Protein AF-A0A428NMB4-F1 (afdb_monomer_lite)

Foldseek 3Di:
DLVCQLVVLVVLVAPDSPVLSVLLVVLLVVLLVVLVVLDVPPDQVCLQVVLVVVLVVLVVVLVVLVPDDRDNVSSVVNSVSSSVSSSSCSNHVVVSV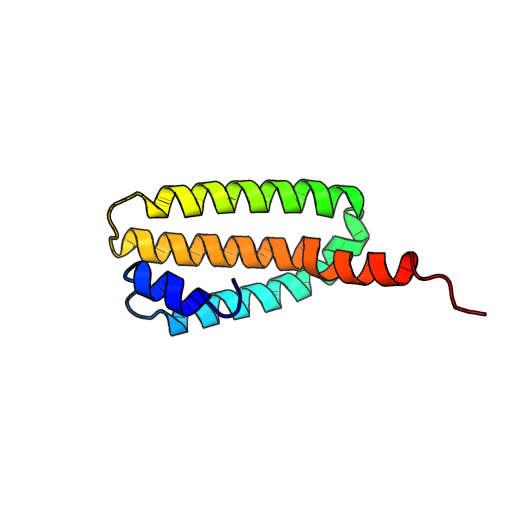VVVVVVVDDPDD

Structure (mmCIF, N/CA/C/O backbone):
data_AF-A0A428NMB4-F1
#
_entry.id   AF-A0A428NMB4-F1
#
loop_
_atom_site.group_PDB
_atom_site.id
_atom_site.type_symbol
_atom_site.label_atom_id
_atom_site.label_alt_id
_atom_site.label_comp_id
_atom_site.label_asym_id
_atom_site.label_entity_id
_atom_site.label_seq_id
_atom_site.pdbx_PDB_ins_code
_atom_site.Cartn_x
_atom_site.Cartn_y
_atom_site.Cartn_z
_atom_site.occupancy
_atom_site.B_iso_or_equiv
_atom_site.auth_seq_id
_atom_site.auth_comp_id
_atom_site.auth_asym_id
_atom_site.auth_atom_id
_atom_site.pdbx_PDB_model_num
ATOM 1 N N . MET A 1 1 ? -0.411 8.335 -6.400 1.00 49.00 1 MET A N 1
ATOM 2 C CA . MET A 1 1 ? -0.393 6.990 -7.027 1.00 49.00 1 MET A CA 1
ATOM 3 C C . MET A 1 1 ? -1.539 6.770 -8.007 1.00 49.00 1 MET A C 1
ATOM 5 O O . MET A 1 1 ? -1.239 6.478 -9.152 1.00 49.00 1 MET A O 1
ATOM 9 N N . PHE A 1 2 ? -2.814 6.951 -7.645 1.00 57.06 2 PHE A N 1
ATOM 10 C CA . PHE A 1 2 ? -3.942 6.541 -8.505 1.00 57.06 2 PHE A CA 1
ATOM 11 C C . PHE A 1 2 ? -3.998 7.160 -9.921 1.00 57.06 2 PHE A C 1
ATOM 13 O O . PHE A 1 2 ? -4.324 6.436 -10.852 1.00 57.06 2 PHE A O 1
ATOM 2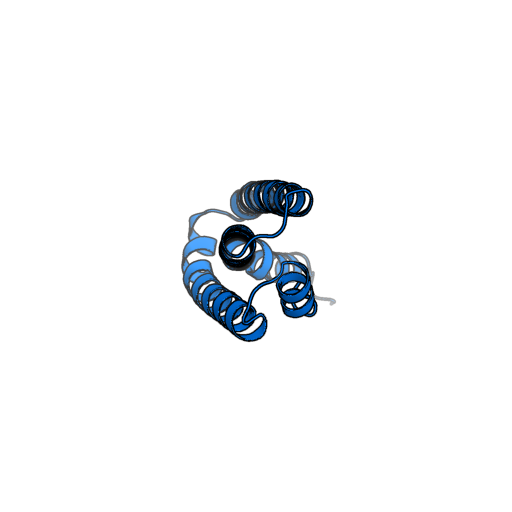0 N N . GLY A 1 3 ? -3.616 8.430 -10.118 1.00 59.22 3 GLY A N 1
ATOM 21 C CA . GLY A 1 3 ? -3.600 9.063 -11.453 1.00 59.22 3 GLY A CA 1
ATOM 22 C C . GLY A 1 3 ? -2.308 8.882 -12.266 1.00 59.22 3 GLY A C 1
ATOM 23 O O . GLY A 1 3 ? -2.337 8.962 -13.485 1.00 59.22 3 GLY A O 1
ATOM 24 N N . TYR A 1 4 ? -1.179 8.595 -11.607 1.00 66.56 4 TYR A N 1
ATOM 25 C CA . TYR A 1 4 ? 0.152 8.524 -12.238 1.00 66.56 4 TYR A CA 1
ATOM 26 C C . TYR A 1 4 ? 0.683 7.089 -12.382 1.00 66.56 4 TYR A C 1
ATOM 28 O O . TYR A 1 4 ? 1.833 6.891 -12.758 1.00 66.56 4 TYR A O 1
ATOM 36 N N . THR A 1 5 ? -0.125 6.075 -12.051 1.00 66.25 5 THR A N 1
ATOM 37 C CA . THR A 1 5 ? 0.317 4.668 -12.054 1.00 66.25 5 THR A CA 1
ATOM 38 C C . THR A 1 5 ? 0.719 4.208 -13.459 1.00 66.25 5 THR A C 1
ATOM 40 O O . THR A 1 5 ? 1.756 3.576 -13.623 1.00 66.25 5 THR A O 1
ATOM 43 N N . THR A 1 6 ? -0.047 4.584 -14.485 1.00 69.81 6 THR A N 1
ATOM 44 C CA . THR A 1 6 ? 0.264 4.274 -15.890 1.00 69.81 6 THR A CA 1
ATOM 45 C C . THR A 1 6 ? 1.548 4.953 -16.354 1.00 69.81 6 THR A C 1
ATOM 47 O O . THR A 1 6 ? 2.363 4.320 -17.011 1.00 69.81 6 THR A O 1
ATOM 50 N N . TYR A 1 7 ? 1.768 6.206 -15.949 1.00 70.94 7 TYR A N 1
ATOM 51 C CA . TYR A 1 7 ? 2.997 6.940 -16.246 1.00 70.94 7 TYR A CA 1
ATOM 52 C C . TYR A 1 7 ? 4.226 6.288 -15.596 1.00 70.94 7 TYR A C 1
ATOM 54 O O . TYR A 1 7 ? 5.252 6.108 -16.244 1.00 70.94 7 TYR A O 1
ATOM 62 N N . PHE A 1 8 ? 4.110 5.859 -14.336 1.00 71.44 8 PHE A N 1
ATOM 63 C CA . PHE A 1 8 ? 5.182 5.136 -13.646 1.00 71.44 8 PHE A CA 1
ATOM 64 C C . PHE A 1 8 ? 5.493 3.781 -14.292 1.00 71.44 8 PHE A C 1
ATOM 66 O O . PHE A 1 8 ? 6.661 3.427 -14.422 1.00 71.44 8 PHE A O 1
ATOM 73 N N . PHE A 1 9 ? 4.475 3.036 -14.730 1.00 71.88 9 PHE A N 1
ATOM 74 C CA . PHE A 1 9 ? 4.676 1.770 -15.441 1.00 71.88 9 PHE A CA 1
ATOM 75 C C . PHE A 1 9 ? 5.268 1.968 -16.838 1.00 71.88 9 PHE A C 1
ATOM 77 O O . PHE A 1 9 ? 6.120 1.184 -17.249 1.00 71.88 9 PHE A O 1
ATOM 84 N N . GLN A 1 10 ? 4.899 3.047 -17.529 1.00 72.38 10 GLN A N 1
ATOM 85 C CA . GLN A 1 10 ? 5.509 3.417 -18.803 1.00 72.38 10 GLN A CA 1
ATOM 86 C C . GLN A 1 10 ? 6.988 3.795 -18.630 1.00 72.38 10 GLN A C 1
ATOM 88 O O . GLN A 1 10 ? 7.831 3.346 -19.400 1.00 72.38 10 GLN A O 1
ATOM 93 N N . LEU A 1 11 ? 7.325 4.556 -17.584 1.00 71.19 11 LEU A N 1
ATOM 94 C CA . LEU A 1 11 ? 8.710 4.911 -17.263 1.00 71.19 11 LEU A CA 1
ATOM 95 C C . LEU A 1 11 ? 9.558 3.688 -16.869 1.00 71.19 11 LEU A C 1
ATOM 97 O O . LEU A 1 11 ? 10.762 3.662 -17.111 1.00 71.19 11 LEU A O 1
ATOM 101 N N . ALA A 1 12 ? 8.930 2.664 -16.291 1.00 67.62 12 ALA A N 1
ATOM 102 C CA . ALA A 1 12 ? 9.575 1.405 -15.928 1.00 67.62 12 ALA A CA 1
ATOM 103 C C . ALA A 1 12 ? 9.742 0.419 -17.102 1.00 67.62 12 ALA A C 1
ATOM 105 O O . ALA A 1 12 ? 10.288 -0.665 -16.909 1.00 67.62 12 ALA A O 1
ATOM 106 N N . GLY A 1 13 ? 9.286 0.769 -18.311 1.00 67.56 13 GLY A N 1
ATOM 107 C CA . GLY A 1 13 ? 9.413 -0.088 -19.493 1.00 67.56 13 GLY A CA 1
ATOM 108 C C . GLY A 1 13 ? 8.480 -1.301 -19.488 1.00 67.56 13 GLY A C 1
ATOM 109 O O . GLY A 1 13 ? 8.835 -2.343 -20.029 1.00 67.56 13 GLY A O 1
ATOM 110 N N . VAL A 1 14 ? 7.310 -1.193 -18.850 1.00 71.81 14 VAL A N 1
ATOM 111 C CA . VAL A 1 14 ? 6.255 -2.214 -18.943 1.00 71.81 14 VAL A CA 1
ATOM 112 C C . VAL A 1 14 ? 5.606 -2.136 -20.327 1.00 71.81 14 VAL A C 1
ATOM 114 O O . VAL A 1 14 ? 5.158 -1.058 -20.714 1.00 71.81 14 VAL A O 1
ATOM 117 N N . ASP A 1 15 ? 5.516 -3.271 -21.030 1.00 67.19 15 ASP A N 1
ATOM 118 C CA . ASP A 1 15 ? 4.941 -3.359 -22.384 1.00 67.19 15 ASP A CA 1
ATOM 119 C C . ASP A 1 15 ? 3.484 -2.856 -22.445 1.00 67.19 15 ASP A C 1
ATOM 121 O O . ASP A 1 15 ? 3.129 -2.112 -23.354 1.00 67.19 15 ASP A O 1
ATOM 125 N N . ASP A 1 16 ? 2.669 -3.169 -21.424 1.00 77.44 16 ASP A N 1
ATOM 126 C CA . ASP A 1 16 ? 1.266 -2.734 -21.309 1.00 77.44 16 ASP A CA 1
ATOM 127 C C . ASP A 1 16 ? 0.957 -2.022 -19.969 1.00 77.44 16 ASP A C 1
ATOM 129 O O . ASP A 1 16 ? 0.415 -2.617 -19.024 1.00 77.44 16 ASP A O 1
ATOM 133 N N . PRO A 1 17 ? 1.230 -0.706 -19.857 1.00 75.50 17 PRO A N 1
ATOM 134 C CA . PRO A 1 17 ? 1.001 0.074 -18.634 1.00 75.50 17 PRO A CA 1
ATOM 135 C C . PRO A 1 17 ? -0.472 0.131 -18.202 1.00 75.50 17 PRO A C 1
ATOM 137 O O . PRO A 1 17 ? -0.787 0.238 -17.012 1.00 75.50 17 PRO A O 1
ATOM 140 N N . PHE A 1 18 ? -1.391 0.073 -19.168 1.00 78.56 18 PHE A N 1
ATOM 141 C CA . PHE A 1 18 ? -2.831 0.106 -18.919 1.00 78.56 18 PHE A CA 1
ATOM 142 C C . PHE A 1 18 ? -3.320 -1.180 -18.246 1.00 78.56 18 PHE A C 1
ATOM 144 O O . PHE A 1 18 ? -4.064 -1.124 -17.265 1.00 78.56 18 PHE A O 1
ATOM 151 N N . LEU A 1 19 ? -2.838 -2.330 -18.721 1.00 78.31 19 LEU A N 1
ATOM 152 C CA . LEU A 1 19 ? -3.198 -3.642 -18.192 1.00 78.31 19 LEU A CA 1
ATOM 153 C C . LEU A 1 19 ? -2.686 -3.799 -16.751 1.00 78.31 19 LEU A C 1
ATOM 155 O O . LEU A 1 19 ? -3.435 -4.224 -15.871 1.00 78.31 19 LEU A O 1
ATOM 159 N N . GLY A 1 20 ? -1.473 -3.312 -16.464 1.00 77.88 20 GLY A N 1
ATOM 160 C CA . GLY A 1 20 ? -0.945 -3.224 -15.097 1.00 77.88 20 GLY A CA 1
ATOM 161 C C . GLY A 1 20 ? -1.801 -2.356 -14.163 1.00 77.88 20 GLY A C 1
ATOM 162 O O . GLY A 1 20 ? -2.033 -2.720 -13.007 1.00 77.88 20 GLY A O 1
ATOM 163 N N . ASN A 1 21 ? -2.334 -1.230 -14.652 1.00 81.38 21 ASN A N 1
ATOM 164 C CA . ASN A 1 21 ? -3.234 -0.387 -13.860 1.00 81.38 21 ASN A CA 1
ATOM 165 C C . ASN A 1 21 ? -4.583 -1.075 -13.583 1.00 81.38 21 ASN A C 1
ATOM 167 O O . ASN A 1 21 ? -5.080 -1.009 -12.456 1.00 81.38 21 ASN A O 1
ATOM 171 N N . ILE A 1 22 ? -5.149 -1.778 -14.571 1.00 83.62 22 ILE A N 1
ATOM 172 C CA . ILE A 1 22 ? -6.377 -2.567 -14.389 1.00 83.62 22 ILE A CA 1
ATOM 173 C C . ILE A 1 22 ? -6.168 -3.647 -13.330 1.00 83.62 22 ILE A C 1
ATOM 175 O O . ILE A 1 22 ? -6.960 -3.721 -12.393 1.00 83.62 22 ILE A O 1
ATOM 179 N N . ILE A 1 23 ? -5.087 -4.430 -13.417 1.00 84.25 23 ILE A N 1
ATOM 180 C CA . ILE A 1 23 ? -4.768 -5.464 -12.418 1.00 84.25 23 ILE A CA 1
ATOM 181 C C . ILE A 1 23 ? -4.704 -4.840 -11.024 1.00 84.25 23 ILE A C 1
ATOM 183 O O . ILE A 1 23 ? -5.353 -5.313 -10.091 1.00 84.25 23 ILE A O 1
ATOM 187 N N . LYS A 1 24 ? -3.981 -3.724 -10.881 1.00 84.56 24 LYS A N 1
ATOM 188 C CA . LYS A 1 24 ? -3.871 -3.013 -9.605 1.00 84.56 24 LYS A CA 1
ATOM 189 C C . LYS A 1 24 ? -5.236 -2.541 -9.090 1.00 84.56 24 LYS A C 1
ATOM 191 O O . LYS A 1 24 ? -5.473 -2.580 -7.885 1.00 84.56 24 LYS A O 1
ATOM 196 N N . GLN A 1 25 ? -6.136 -2.089 -9.965 1.00 84.19 25 GLN A N 1
ATOM 197 C CA . GLN A 1 25 ? -7.500 -1.707 -9.582 1.00 84.19 25 GLN A CA 1
ATOM 198 C C . GLN A 1 25 ? -8.360 -2.908 -9.181 1.00 84.19 25 GLN A C 1
ATOM 200 O O . GLN A 1 25 ? -9.099 -2.809 -8.207 1.00 84.19 25 GLN A O 1
ATOM 205 N N . MET A 1 26 ? -8.246 -4.048 -9.860 1.00 86.00 26 MET A N 1
ATOM 206 C CA . MET A 1 26 ? -8.965 -5.265 -9.467 1.00 86.00 26 MET A CA 1
ATOM 207 C C . MET A 1 26 ? -8.518 -5.757 -8.088 1.00 86.00 26 MET A C 1
ATOM 209 O O . MET A 1 26 ? -9.355 -6.056 -7.238 1.00 86.00 26 MET A O 1
ATOM 213 N N . VAL A 1 27 ? -7.207 -5.763 -7.828 1.00 86.56 27 VAL A N 1
ATOM 214 C CA . VAL A 1 27 ? -6.649 -6.119 -6.513 1.00 86.56 27 VAL A CA 1
ATOM 215 C C . VAL A 1 27 ? -7.139 -5.164 -5.424 1.00 86.56 27 VAL A C 1
ATOM 217 O O . VAL A 1 27 ? -7.444 -5.604 -4.317 1.00 86.56 27 VAL A O 1
ATOM 220 N N . LEU A 1 28 ? -7.276 -3.872 -5.736 1.00 85.88 28 LEU A N 1
ATOM 221 C CA . LEU A 1 28 ? -7.849 -2.895 -4.812 1.00 85.88 28 LEU A CA 1
ATOM 222 C C . LEU A 1 28 ? -9.293 -3.256 -4.434 1.00 85.88 28 LEU A C 1
ATOM 224 O O . LEU A 1 28 ? -9.623 -3.254 -3.252 1.00 85.88 28 LEU A O 1
ATOM 228 N N . VAL A 1 29 ? -10.139 -3.594 -5.412 1.00 85.56 29 VAL A N 1
ATOM 229 C CA . VAL A 1 29 ? -11.543 -3.973 -5.164 1.00 85.56 29 VAL A CA 1
ATOM 230 C C . VAL A 1 29 ? -11.626 -5.212 -4.272 1.00 85.56 29 VAL A C 1
ATOM 232 O O . VAL A 1 29 ? -12.374 -5.219 -3.297 1.00 85.56 29 VAL A O 1
ATOM 235 N N . VAL A 1 30 ? -10.811 -6.233 -4.547 1.00 86.50 30 VAL A N 1
ATOM 236 C CA . VAL A 1 30 ? -10.739 -7.440 -3.707 1.00 86.50 30 VAL A CA 1
ATOM 237 C C . VAL A 1 30 ? -10.242 -7.104 -2.296 1.00 86.50 30 VAL A C 1
ATOM 239 O O . VAL A 1 30 ? -10.782 -7.608 -1.313 1.00 86.50 30 VAL A O 1
ATOM 242 N N . GLY A 1 31 ? -9.256 -6.212 -2.179 1.00 81.94 31 GLY A N 1
ATOM 243 C CA . GLY A 1 31 ? -8.757 -5.723 -0.894 1.00 81.94 31 GLY A CA 1
ATOM 244 C C . GLY A 1 31 ? -9.828 -5.025 -0.061 1.00 81.94 31 GLY A C 1
ATOM 245 O O . GLY A 1 31 ? -9.901 -5.260 1.139 1.00 81.94 31 GLY A O 1
ATOM 246 N N . ILE A 1 32 ? -10.703 -4.239 -0.689 1.00 84.31 32 ILE A N 1
ATOM 247 C CA . ILE A 1 32 ? -11.830 -3.584 -0.006 1.00 84.31 32 ILE A CA 1
ATOM 248 C C . ILE A 1 32 ? -12.831 -4.625 0.518 1.00 84.31 32 ILE A C 1
ATOM 250 O O . ILE A 1 32 ? -13.289 -4.521 1.651 1.00 84.31 32 ILE A O 1
ATOM 254 N N . LEU A 1 33 ? -13.141 -5.667 -0.263 1.00 84.00 33 LEU A N 1
ATOM 255 C CA . LEU A 1 33 ? -14.037 -6.741 0.189 1.00 84.00 33 LEU A CA 1
ATOM 256 C C . LEU A 1 33 ? -13.497 -7.450 1.440 1.00 84.00 33 LEU A C 1
ATOM 258 O O . LEU A 1 33 ? -14.251 -7.747 2.364 1.00 84.00 33 LEU A O 1
ATOM 262 N N . ILE A 1 34 ? -12.184 -7.682 1.491 1.00 81.38 34 ILE A N 1
ATOM 263 C CA . ILE A 1 34 ? -11.512 -8.313 2.635 1.00 81.38 34 ILE A CA 1
ATOM 264 C C . ILE A 1 34 ? -11.390 -7.346 3.822 1.00 81.38 34 ILE A C 1
ATOM 266 O O . ILE A 1 34 ? -11.440 -7.782 4.981 1.00 81.38 34 ILE A O 1
ATOM 270 N N . SER A 1 35 ? -11.295 -6.036 3.568 1.00 77.94 35 SER A N 1
ATOM 271 C CA . SER A 1 35 ? -11.181 -5.040 4.633 1.00 77.94 35 SER A CA 1
ATOM 272 C C . SER A 1 35 ? -12.419 -5.020 5.518 1.00 77.94 35 SER A C 1
ATOM 274 O O . SER A 1 35 ? -12.277 -4.876 6.728 1.00 77.94 35 SER A O 1
ATOM 276 N N . PHE A 1 36 ? -13.613 -5.225 4.951 1.00 74.75 36 PHE A N 1
ATOM 277 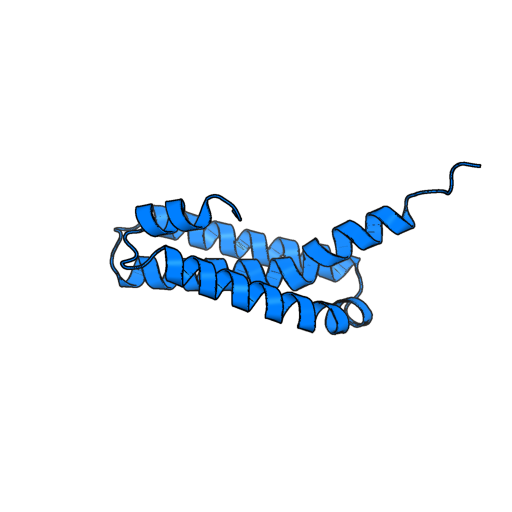C CA . PHE A 1 36 ? -14.855 -5.296 5.729 1.00 74.75 36 PHE A CA 1
ATOM 278 C C . PHE A 1 36 ? -14.781 -6.338 6.849 1.00 74.75 36 PHE A C 1
ATOM 280 O O . PHE A 1 36 ? -15.238 -6.079 7.953 1.00 74.75 36 PHE A O 1
ATOM 287 N N . TYR A 1 37 ? -14.149 -7.487 6.599 1.00 75.19 37 TYR A N 1
ATOM 288 C CA . TYR A 1 37 ? -13.994 -8.527 7.617 1.00 75.19 37 TYR A CA 1
ATOM 289 C C . TYR A 1 37 ? -12.814 -8.268 8.565 1.00 75.19 37 TYR A C 1
ATOM 291 O O . TYR A 1 37 ? -12.854 -8.600 9.750 1.00 75.19 37 TYR A O 1
ATOM 299 N N . THR A 1 38 ? -11.733 -7.693 8.038 1.00 71.19 38 THR A N 1
ATOM 300 C CA . THR A 1 38 ? -10.468 -7.525 8.769 1.00 71.19 38 THR A CA 1
ATOM 301 C C . THR A 1 38 ? -10.521 -6.358 9.759 1.00 71.19 38 THR A C 1
ATOM 303 O O . THR A 1 38 ? -9.948 -6.447 10.849 1.00 71.19 38 THR A O 1
ATOM 306 N N . VAL A 1 39 ? -11.239 -5.284 9.417 1.00 69.38 39 VAL A N 1
ATOM 307 C CA . VAL A 1 39 ? -11.361 -4.073 10.247 1.00 69.38 39 VAL A CA 1
ATOM 308 C C . VAL A 1 39 ? -12.036 -4.367 11.587 1.00 69.38 39 VAL A C 1
ATOM 310 O O . VAL A 1 39 ? -11.561 -3.884 12.617 1.00 69.38 39 VAL A O 1
ATOM 313 N N . ASP A 1 40 ? -13.062 -5.220 11.595 1.00 69.25 40 ASP A N 1
ATOM 314 C CA . ASP A 1 40 ? -13.811 -5.559 12.812 1.00 69.25 40 ASP A CA 1
ATOM 315 C C . ASP A 1 40 ? -13.030 -6.469 13.772 1.00 69.25 40 ASP A C 1
ATOM 317 O O . ASP A 1 40 ? -13.298 -6.477 14.973 1.00 69.25 40 ASP A O 1
ATOM 321 N N . LYS A 1 41 ? -12.035 -7.222 13.279 1.00 70.56 41 LYS A N 1
ATOM 322 C CA . LYS A 1 41 ? -11.295 -8.204 14.092 1.00 70.56 41 LYS A CA 1
ATOM 323 C C . LYS A 1 41 ? -9.941 -7.737 14.619 1.00 70.56 41 LYS A C 1
ATOM 325 O O . LYS A 1 41 ? -9.531 -8.187 15.684 1.00 70.56 41 LYS A O 1
ATOM 330 N N . VAL A 1 42 ? -9.213 -6.898 13.882 1.00 68.94 42 VAL A N 1
ATOM 331 C CA . VAL A 1 42 ? -7.773 -6.661 14.144 1.00 68.94 42 VAL A CA 1
ATOM 332 C C . VAL A 1 42 ? -7.509 -5.429 15.025 1.00 68.94 42 VAL A C 1
ATOM 334 O O . VAL A 1 42 ? -6.417 -5.266 15.569 1.00 68.94 42 VAL A O 1
ATOM 337 N N . GLY A 1 43 ? -8.520 -4.589 15.254 1.00 66.62 43 GLY A N 1
ATOM 338 C CA . GLY A 1 43 ? -8.385 -3.388 16.075 1.00 66.62 43 GLY A CA 1
ATOM 339 C C . GLY A 1 43 ? -7.664 -2.252 15.339 1.00 66.62 43 GLY A C 1
ATOM 340 O O . GLY A 1 43 ? -6.667 -2.421 14.634 1.00 66.62 43 GLY A O 1
ATOM 341 N N . ARG A 1 44 ? -8.183 -1.036 15.500 1.00 70.44 44 ARG A N 1
ATOM 342 C CA . ARG A 1 44 ? -7.868 0.098 14.613 1.00 70.44 44 ARG A CA 1
ATOM 343 C C . ARG A 1 44 ? -6.444 0.629 14.742 1.00 70.44 44 ARG A C 1
ATOM 345 O O . ARG A 1 44 ? -5.836 1.008 13.748 1.00 70.44 44 ARG A O 1
ATOM 352 N N . ARG A 1 45 ? -5.879 0.620 15.952 1.00 72.38 45 ARG A N 1
ATOM 353 C CA . ARG A 1 45 ? -4.514 1.115 16.200 1.00 72.38 45 ARG A CA 1
ATOM 354 C C . ARG A 1 45 ? -3.457 0.221 15.545 1.00 72.38 45 ARG A C 1
ATOM 356 O O . ARG A 1 45 ? -2.522 0.725 14.929 1.00 72.38 45 ARG A O 1
ATOM 363 N N . THR A 1 46 ? -3.636 -1.096 15.635 1.00 75.56 46 THR A N 1
ATOM 364 C CA . THR A 1 46 ? -2.734 -2.083 15.029 1.00 75.56 46 THR A CA 1
ATOM 365 C C . THR A 1 46 ? -2.796 -2.017 13.510 1.00 75.56 46 THR A C 1
ATOM 367 O O . THR A 1 46 ? -1.754 -2.026 12.866 1.00 75.56 46 THR A O 1
ATOM 370 N N . LEU A 1 47 ? -3.990 -1.861 12.929 1.00 75.50 47 LEU A N 1
ATOM 371 C CA . LEU A 1 47 ? -4.157 -1.748 11.478 1.00 75.50 47 LEU A CA 1
ATOM 372 C C . LEU A 1 47 ? -3.452 -0.523 10.882 1.00 75.50 47 LEU A C 1
ATOM 374 O O . LEU A 1 47 ? -2.840 -0.644 9.820 1.00 75.50 47 LEU A O 1
ATOM 378 N N . VAL A 1 48 ? -3.488 0.635 11.552 1.00 76.31 48 VAL A N 1
ATOM 379 C CA . VAL A 1 48 ? -2.792 1.843 11.071 1.00 76.31 48 VAL A CA 1
ATOM 380 C C . VAL A 1 48 ? -1.277 1.686 11.173 1.00 76.31 48 VAL A C 1
ATOM 382 O O . VAL A 1 48 ? -0.571 1.963 10.207 1.00 76.31 48 VAL A O 1
ATOM 385 N N . ILE A 1 49 ? -0.769 1.219 12.317 1.00 79.88 49 ILE A N 1
ATOM 386 C CA . ILE A 1 49 ? 0.679 1.120 12.549 1.00 79.88 49 ILE A CA 1
ATOM 387 C C . ILE A 1 49 ? 1.289 -0.009 11.710 1.00 79.88 49 ILE A C 1
ATOM 389 O O . ILE A 1 49 ? 2.272 0.219 11.009 1.00 79.88 49 ILE A O 1
ATOM 393 N N . ALA A 1 50 ? 0.700 -1.207 11.732 1.00 81.19 50 ALA A N 1
ATOM 394 C CA . ALA A 1 50 ? 1.208 -2.356 10.983 1.00 81.19 50 ALA A CA 1
ATOM 395 C C . ALA A 1 50 ? 1.018 -2.182 9.470 1.00 81.19 50 ALA A C 1
ATOM 397 O O . ALA A 1 50 ? 1.941 -2.451 8.702 1.00 81.19 50 ALA A O 1
ATOM 398 N N . GLY A 1 51 ? -0.143 -1.674 9.037 1.00 81.44 51 GLY A N 1
ATOM 399 C CA . GLY A 1 51 ? -0.398 -1.376 7.627 1.00 81.44 51 GLY A CA 1
ATOM 400 C C . GLY A 1 51 ? 0.514 -0.270 7.101 1.00 81.44 51 GLY A C 1
ATOM 401 O O . GLY A 1 51 ? 1.123 -0.426 6.045 1.00 81.44 51 GLY A O 1
ATOM 402 N N . GLY A 1 52 ? 0.684 0.812 7.868 1.00 80.38 52 GLY A N 1
ATOM 403 C CA . GLY A 1 52 ? 1.597 1.903 7.530 1.00 80.38 52 GLY A CA 1
ATOM 404 C C . GLY A 1 52 ? 3.057 1.453 7.451 1.00 80.38 52 GLY A C 1
ATOM 405 O O . GLY A 1 52 ? 3.748 1.804 6.496 1.00 80.38 52 GLY A O 1
ATOM 406 N N . ALA A 1 53 ? 3.512 0.624 8.396 1.00 85.00 53 ALA A N 1
ATOM 407 C CA . ALA A 1 53 ? 4.858 0.054 8.373 1.00 85.00 53 ALA A CA 1
ATOM 408 C C . ALA A 1 53 ? 5.080 -0.832 7.137 1.00 85.00 53 ALA A C 1
ATOM 410 O O . ALA A 1 53 ? 6.052 -0.629 6.413 1.00 85.00 53 ALA A O 1
ATOM 411 N N . ALA A 1 54 ? 4.151 -1.747 6.837 1.00 84.81 54 ALA A N 1
ATOM 412 C CA . ALA A 1 54 ? 4.242 -2.614 5.661 1.00 84.81 54 ALA A CA 1
ATOM 413 C C . ALA A 1 54 ? 4.250 -1.812 4.347 1.00 84.81 54 ALA A C 1
ATOM 415 O O . ALA A 1 54 ? 5.043 -2.081 3.443 1.00 84.81 54 ALA A O 1
ATOM 416 N N . MET A 1 55 ? 3.412 -0.777 4.253 1.00 84.38 55 MET A N 1
ATOM 417 C CA . MET A 1 55 ? 3.386 0.125 3.103 1.00 84.38 55 MET A CA 1
ATOM 418 C C . MET A 1 55 ? 4.687 0.916 2.947 1.00 84.38 55 MET A C 1
ATOM 420 O O . MET A 1 55 ? 5.168 1.067 1.823 1.00 84.38 55 MET A O 1
ATOM 424 N N . ALA A 1 56 ? 5.273 1.396 4.048 1.00 85.69 56 ALA A N 1
ATOM 425 C CA . ALA A 1 56 ? 6.552 2.098 4.027 1.00 85.69 56 ALA A CA 1
ATOM 426 C C . ALA A 1 56 ? 7.678 1.187 3.519 1.00 85.69 56 ALA A C 1
ATOM 428 O O . ALA A 1 56 ? 8.447 1.595 2.649 1.00 85.69 56 ALA A O 1
ATOM 429 N N . THR A 1 57 ? 7.733 -0.065 3.984 1.00 87.62 57 THR A N 1
ATOM 430 C CA . THR A 1 57 ? 8.713 -1.051 3.507 1.00 87.62 57 THR A CA 1
ATOM 431 C C . THR A 1 57 ? 8.584 -1.294 2.004 1.00 87.62 57 THR A C 1
ATOM 433 O O . THR A 1 57 ? 9.588 -1.293 1.296 1.00 87.62 57 THR A O 1
ATOM 436 N N . ILE A 1 58 ? 7.361 -1.432 1.484 1.00 85.56 58 ILE A N 1
ATOM 437 C CA . ILE A 1 58 ? 7.148 -1.630 0.043 1.00 85.56 58 ILE A CA 1
ATOM 438 C C . ILE A 1 58 ? 7.571 -0.393 -0.757 1.00 85.56 58 ILE A C 1
ATOM 440 O O . ILE A 1 58 ? 8.202 -0.542 -1.801 1.00 85.56 58 ILE A O 1
ATOM 444 N N . CYS A 1 59 ? 7.302 0.821 -0.267 1.00 84.50 59 CYS A N 1
ATOM 445 C CA . CYS A 1 59 ? 7.782 2.046 -0.913 1.00 84.50 59 CYS A CA 1
ATOM 446 C C . CYS A 1 59 ? 9.315 2.103 -0.989 1.00 84.50 59 CYS A C 1
ATOM 448 O O . CYS A 1 59 ? 9.848 2.510 -2.019 1.00 84.50 59 CYS A O 1
ATOM 450 N N . PHE A 1 60 ? 10.026 1.658 0.053 1.00 85.62 60 PHE A N 1
ATOM 451 C CA . PHE A 1 60 ? 11.490 1.560 0.024 1.00 85.62 60 PHE A CA 1
ATOM 452 C C . PHE A 1 60 ? 11.985 0.566 -1.033 1.00 85.62 60 PHE A C 1
ATOM 454 O O . PHE A 1 60 ? 12.919 0.877 -1.769 1.00 85.62 60 PHE A O 1
ATOM 461 N N . ILE A 1 61 ? 11.339 -0.597 -1.154 1.00 85.06 61 ILE A N 1
ATOM 462 C CA . ILE A 1 61 ? 11.694 -1.614 -2.158 1.00 85.06 61 ILE A CA 1
ATOM 463 C C . ILE A 1 61 ? 11.439 -1.088 -3.577 1.00 85.06 61 ILE A C 1
ATOM 465 O O . ILE A 1 61 ? 12.298 -1.209 -4.448 1.00 85.06 61 ILE A O 1
ATOM 469 N N . VAL A 1 62 ? 10.282 -0.461 -3.803 1.00 83.25 62 VAL A N 1
ATOM 470 C CA . VAL A 1 62 ? 9.921 0.154 -5.090 1.00 83.25 62 VAL A CA 1
ATOM 471 C C . VAL A 1 62 ? 10.891 1.281 -5.457 1.00 83.25 62 VAL A C 1
ATOM 473 O O . VAL A 1 62 ? 11.340 1.352 -6.599 1.00 83.25 62 VAL A O 1
ATOM 476 N N . GLY A 1 63 ? 11.265 2.123 -4.489 1.00 81.44 63 GLY A N 1
ATOM 477 C CA . GLY A 1 63 ? 12.283 3.156 -4.674 1.00 81.44 63 GLY A CA 1
ATOM 478 C C . GLY A 1 63 ? 13.642 2.568 -5.056 1.00 81.44 63 GLY A C 1
ATOM 479 O O . GLY A 1 63 ? 14.271 3.054 -5.990 1.00 81.44 63 GLY A O 1
ATOM 480 N N . GLY A 1 64 ? 14.055 1.478 -4.401 1.00 82.56 64 GLY A N 1
ATOM 481 C CA . GLY A 1 64 ? 15.277 0.736 -4.726 1.00 82.56 64 GLY A CA 1
ATOM 482 C C . GLY A 1 64 ? 15.280 0.155 -6.143 1.00 82.56 64 GLY A C 1
ATOM 483 O O . GLY A 1 64 ? 16.275 0.288 -6.854 1.00 82.56 64 GLY A O 1
ATOM 484 N N . LEU A 1 65 ? 14.156 -0.419 -6.594 1.00 77.06 65 LEU A N 1
ATOM 485 C CA . LEU A 1 65 ? 13.999 -0.891 -7.978 1.00 77.06 65 LEU A CA 1
ATOM 486 C C . LEU A 1 65 ? 14.166 0.236 -9.006 1.00 77.06 65 LEU A C 1
ATOM 488 O O . LEU A 1 65 ? 14.668 -0.012 -10.099 1.00 77.06 65 LEU A O 1
ATOM 492 N N . GLY A 1 66 ? 13.797 1.469 -8.654 1.00 74.19 66 GLY A N 1
ATOM 493 C CA . GLY A 1 66 ? 13.962 2.641 -9.516 1.00 74.19 66 GLY A CA 1
ATOM 494 C C . GLY A 1 66 ? 15.418 2.984 -9.855 1.00 74.19 66 GLY A C 1
ATOM 495 O O . GLY A 1 66 ? 15.659 3.594 -10.893 1.00 74.19 66 GLY A O 1
ATOM 496 N N . PHE A 1 67 ? 16.387 2.571 -9.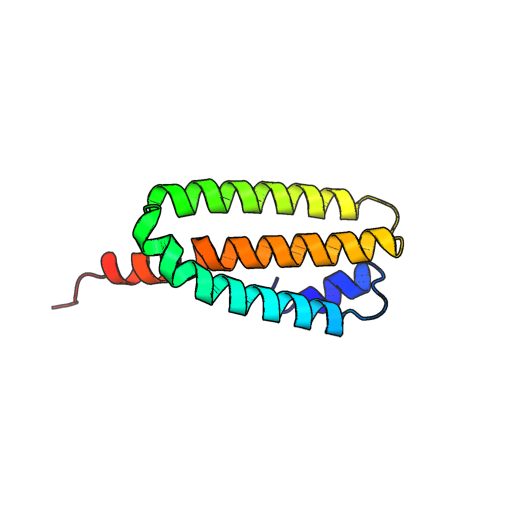028 1.00 78.31 67 PHE A N 1
ATOM 497 C CA . PHE A 1 67 ? 17.821 2.785 -9.277 1.00 78.31 67 PHE A CA 1
ATOM 498 C C . PHE A 1 67 ? 18.472 1.670 -10.106 1.00 78.31 67 PHE A C 1
ATOM 500 O O . PHE A 1 67 ? 19.605 1.824 -10.564 1.00 78.31 67 PHE A O 1
ATOM 507 N N . MET A 1 68 ? 17.787 0.540 -10.294 1.00 74.44 68 MET A N 1
ATOM 508 C CA . MET A 1 68 ? 18.295 -0.584 -11.076 1.00 74.44 68 MET A CA 1
ATOM 509 C C . MET A 1 68 ? 17.953 -0.440 -12.561 1.00 74.44 68 MET A C 1
ATOM 511 O O . MET A 1 68 ? 17.043 0.285 -12.962 1.00 74.44 68 MET A O 1
ATOM 515 N N . LYS A 1 69 ? 18.704 -1.151 -13.408 1.00 70.88 69 LYS A N 1
ATOM 516 C CA . LYS A 1 69 ? 18.497 -1.127 -14.857 1.00 70.88 69 LYS A CA 1
ATOM 517 C C . LYS A 1 69 ? 17.118 -1.701 -15.195 1.00 70.88 69 LYS A C 1
ATOM 519 O O . LYS A 1 69 ? 16.828 -2.854 -14.873 1.00 70.88 69 LYS A O 1
ATOM 524 N N . GLN A 1 70 ? 16.290 -0.897 -15.861 1.00 68.75 70 GLN A N 1
ATOM 525 C CA . GLN A 1 70 ? 14.952 -1.310 -16.269 1.00 68.75 70 GLN A CA 1
ATOM 526 C C . GLN A 1 70 ? 15.047 -2.461 -17.274 1.00 68.75 70 GLN A C 1
ATOM 528 O O . GLN A 1 70 ? 15.667 -2.354 -18.331 1.00 68.75 70 GLN A O 1
ATOM 533 N N . THR A 1 71 ? 14.468 -3.588 -16.886 1.00 74.88 71 THR A N 1
ATOM 534 C CA . THR A 1 71 ? 14.339 -4.821 -17.667 1.00 74.88 71 THR A CA 1
ATOM 535 C C . THR A 1 71 ? 12.889 -5.275 -17.564 1.00 74.88 71 THR A C 1
ATOM 537 O O . THR A 1 71 ? 12.208 -4.919 -16.600 1.00 74.88 71 THR A O 1
ATOM 540 N N . SER A 1 72 ? 12.410 -6.099 -18.496 1.00 70.00 72 SER A N 1
ATOM 541 C CA . SER A 1 72 ? 11.023 -6.595 -18.475 1.00 70.00 72 SER A CA 1
ATOM 542 C C . SER A 1 72 ? 10.656 -7.264 -17.136 1.00 70.00 72 SER A C 1
ATOM 544 O O . SER A 1 72 ? 9.549 -7.092 -16.630 1.00 70.00 72 SER A O 1
ATOM 546 N N . ALA A 1 73 ? 11.619 -7.938 -16.491 1.00 73.44 73 ALA A N 1
ATOM 547 C CA . ALA A 1 73 ? 11.457 -8.516 -15.155 1.00 73.44 73 ALA A CA 1
ATOM 548 C C . ALA A 1 73 ? 11.284 -7.458 -14.042 1.00 73.44 73 ALA A C 1
ATOM 550 O O . ALA A 1 73 ? 10.463 -7.640 -13.143 1.00 73.44 73 ALA A O 1
ATOM 551 N N . SER A 1 74 ? 12.013 -6.336 -14.115 1.00 74.00 74 SER A N 1
ATOM 552 C CA . SER A 1 74 ? 11.866 -5.195 -13.193 1.00 74.00 74 SER A CA 1
ATOM 553 C C . SER A 1 74 ? 10.477 -4.559 -13.308 1.00 74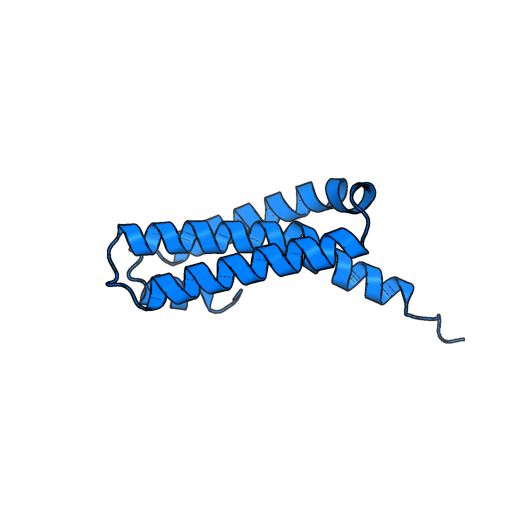.00 74 SER A C 1
ATOM 555 O O . SER A 1 74 ? 9.832 -4.291 -12.295 1.00 74.00 74 SER A O 1
ATOM 557 N N . GLY A 1 75 ? 9.971 -4.399 -14.536 1.00 73.25 75 GLY A N 1
ATOM 558 C CA . GLY A 1 75 ? 8.629 -3.872 -14.789 1.00 73.25 75 GLY A CA 1
ATOM 559 C C . GLY A 1 75 ? 7.522 -4.750 -14.195 1.00 73.25 75 GLY A C 1
ATOM 560 O O . GLY A 1 75 ? 6.630 -4.247 -13.510 1.00 73.25 75 GLY A O 1
ATOM 561 N N . MET A 1 76 ? 7.606 -6.074 -14.370 1.00 76.25 76 MET A N 1
ATOM 562 C CA . MET A 1 76 ? 6.657 -7.015 -13.755 1.00 76.25 76 MET A CA 1
ATOM 563 C C . MET A 1 76 ? 6.716 -6.993 -12.223 1.00 76.25 76 MET A C 1
ATOM 565 O O . MET A 1 76 ? 5.674 -6.983 -11.563 1.00 76.25 76 MET A O 1
ATOM 569 N N . ALA A 1 77 ? 7.922 -6.949 -11.647 1.00 80.75 77 ALA A N 1
ATOM 570 C CA . ALA A 1 77 ? 8.104 -6.849 -10.201 1.00 80.75 77 ALA A CA 1
ATOM 571 C C . ALA A 1 77 ? 7.508 -5.546 -9.643 1.00 80.75 77 ALA A C 1
ATOM 573 O O . ALA A 1 77 ? 6.851 -5.563 -8.602 1.00 80.75 77 ALA A O 1
ATOM 574 N N . LEU A 1 78 ? 7.660 -4.430 -10.360 1.00 81.38 78 LEU A N 1
ATOM 575 C CA . LEU A 1 78 ? 7.067 -3.146 -9.995 1.00 81.38 78 LEU A CA 1
ATOM 576 C C . LEU A 1 78 ? 5.532 -3.216 -9.960 1.00 81.38 78 LEU A C 1
ATOM 578 O O . LEU A 1 78 ? 4.917 -2.759 -8.997 1.00 81.38 78 LEU A O 1
ATOM 582 N N . VAL A 1 79 ? 4.906 -3.835 -10.967 1.00 81.31 79 VAL A N 1
ATOM 583 C CA . VAL A 1 79 ? 3.444 -4.029 -11.016 1.00 81.31 79 VAL A CA 1
ATOM 584 C C . VAL A 1 79 ? 2.959 -4.890 -9.842 1.00 81.31 79 VAL A C 1
ATOM 586 O O . VAL A 1 79 ? 1.970 -4.539 -9.186 1.00 81.31 79 VAL A O 1
ATOM 589 N N . ALA A 1 80 ? 3.667 -5.976 -9.522 1.00 82.94 80 ALA A N 1
ATOM 590 C CA . ALA A 1 80 ? 3.349 -6.846 -8.386 1.00 82.94 80 ALA A CA 1
ATOM 591 C C . ALA A 1 80 ? 3.479 -6.118 -7.033 1.00 82.94 80 ALA A C 1
ATOM 593 O O . ALA A 1 80 ? 2.596 -6.202 -6.180 1.00 82.94 80 ALA A O 1
ATOM 594 N N . LEU A 1 81 ? 4.543 -5.335 -6.843 1.00 84.75 81 LEU A N 1
ATOM 595 C CA . LEU A 1 81 ? 4.752 -4.564 -5.614 1.00 84.75 81 LEU A CA 1
ATOM 596 C C . LEU A 1 81 ? 3.717 -3.442 -5.457 1.00 84.75 81 LEU A C 1
ATOM 598 O O . LEU A 1 81 ? 3.180 -3.243 -4.367 1.00 84.75 81 LEU A O 1
ATOM 602 N N . CYS A 1 82 ? 3.381 -2.733 -6.538 1.00 83.19 82 CYS A N 1
ATOM 603 C CA . CYS A 1 82 ? 2.354 -1.690 -6.512 1.00 83.19 82 CYS A CA 1
ATOM 604 C C . CYS A 1 82 ? 0.949 -2.246 -6.240 1.00 83.19 82 CYS A C 1
ATOM 606 O O . CYS A 1 82 ? 0.157 -1.594 -5.556 1.00 83.19 82 CYS A O 1
ATOM 608 N N . SER A 1 83 ? 0.626 -3.435 -6.752 1.00 83.19 83 SER A N 1
ATOM 609 C CA . SER A 1 83 ? -0.652 -4.101 -6.467 1.00 83.19 83 SER A CA 1
ATOM 610 C C . SER A 1 83 ? -0.723 -4.617 -5.026 1.00 83.19 83 SER A C 1
ATOM 612 O O . SER A 1 83 ? -1.740 -4.400 -4.367 1.00 83.19 83 SER A O 1
ATOM 614 N N . LEU A 1 84 ? 0.365 -5.176 -4.484 1.00 84.88 84 LEU A N 1
ATOM 615 C CA . LEU A 1 84 ? 0.452 -5.549 -3.066 1.00 84.88 84 LEU A CA 1
ATOM 616 C C . LEU A 1 84 ? 0.313 -4.331 -2.140 1.00 84.88 84 LEU A C 1
ATOM 618 O O . LEU A 1 84 ? -0.416 -4.374 -1.149 1.00 84.88 84 LEU A O 1
ATOM 622 N N . TRP A 1 85 ? 0.957 -3.215 -2.487 1.00 85.62 85 TRP A N 1
ATOM 623 C CA . TRP A 1 85 ? 0.797 -1.956 -1.759 1.00 85.62 85 TRP A CA 1
ATOM 624 C C . TRP A 1 85 ? -0.659 -1.474 -1.778 1.00 85.62 85 TRP A C 1
ATOM 626 O O . TRP A 1 85 ? -1.190 -1.075 -0.744 1.00 85.62 85 TRP A O 1
ATOM 636 N N . ALA A 1 86 ? -1.331 -1.550 -2.935 1.00 83.75 86 ALA A N 1
ATOM 637 C CA . ALA A 1 86 ? -2.736 -1.163 -3.065 1.00 83.75 86 ALA A CA 1
ATOM 638 C C . ALA A 1 86 ? -3.660 -2.052 -2.220 1.00 83.75 86 ALA A C 1
ATOM 640 O O . ALA A 1 86 ? -4.602 -1.547 -1.612 1.00 83.75 86 ALA A O 1
ATOM 641 N N . PHE A 1 87 ? -3.366 -3.350 -2.128 1.00 82.12 87 PHE A N 1
ATOM 642 C CA . PHE A 1 87 ? -4.093 -4.277 -1.265 1.00 82.12 87 PHE A CA 1
ATOM 643 C C . PHE A 1 87 ? -3.964 -3.913 0.221 1.00 82.12 87 PHE A C 1
ATOM 645 O O . PHE A 1 87 ? -4.963 -3.853 0.937 1.00 82.12 87 PHE A O 1
ATOM 652 N N . LEU A 1 88 ? -2.748 -3.626 0.691 1.00 81.75 88 LEU A N 1
ATOM 653 C CA . LEU A 1 88 ? -2.515 -3.211 2.079 1.00 81.75 88 LEU A CA 1
ATOM 654 C C . LEU A 1 88 ? -3.163 -1.856 2.383 1.00 81.75 88 LEU A C 1
ATOM 656 O O . LEU A 1 88 ? -3.764 -1.676 3.443 1.00 81.75 88 LEU A O 1
ATOM 660 N N . TYR A 1 89 ? -3.114 -0.925 1.428 1.00 81.62 89 TYR A N 1
ATOM 661 C CA . TYR A 1 89 ? -3.796 0.362 1.535 1.00 81.62 89 TYR A CA 1
ATOM 662 C C . TYR A 1 89 ? -5.314 0.206 1.679 1.00 81.62 89 TYR A C 1
ATOM 664 O O . TYR A 1 89 ? -5.913 0.841 2.552 1.00 81.62 89 TYR A O 1
ATOM 672 N N . ALA A 1 90 ? -5.923 -0.655 0.855 1.00 81.44 90 ALA A N 1
ATOM 673 C CA . ALA A 1 90 ? -7.352 -0.950 0.910 1.00 81.44 90 ALA A CA 1
ATOM 674 C C . ALA A 1 90 ? -7.775 -1.554 2.253 1.00 81.44 90 ALA A C 1
ATOM 676 O O . ALA A 1 90 ? -8.856 -1.246 2.738 1.00 81.44 90 ALA A O 1
ATOM 677 N N . ASN A 1 91 ? -6.923 -2.377 2.870 1.00 77.75 91 ASN A N 1
ATOM 678 C CA . ASN A 1 91 ? -7.248 -3.036 4.133 1.00 77.75 91 ASN A CA 1
ATOM 679 C C . ASN A 1 91 ? -7.059 -2.151 5.374 1.00 77.75 91 ASN A C 1
ATOM 681 O O . ASN A 1 91 ? -7.795 -2.316 6.345 1.00 77.75 91 ASN A O 1
ATOM 685 N N . SER A 1 92 ? -6.106 -1.214 5.357 1.00 76.56 92 SER A N 1
ATOM 686 C CA . SER A 1 92 ? -5.788 -0.387 6.531 1.00 76.56 92 SER A CA 1
ATOM 687 C C . SER A 1 92 ? -6.272 1.055 6.408 1.00 76.56 92 SER A C 1
ATOM 689 O O . SER A 1 92 ? -7.185 1.475 7.115 1.00 76.56 92 SER A O 1
ATOM 691 N N . LEU A 1 93 ? -5.635 1.850 5.545 1.00 74.31 93 LEU A N 1
ATOM 692 C CA . LEU A 1 93 ? -5.799 3.308 5.554 1.00 74.31 93 LEU A CA 1
ATOM 693 C C . LEU A 1 93 ? -7.119 3.759 4.929 1.00 74.31 93 LEU A C 1
ATOM 695 O O . LEU A 1 93 ? -7.690 4.747 5.388 1.00 74.31 93 LEU A O 1
ATOM 699 N N . ALA A 1 94 ? -7.605 3.042 3.914 1.00 78.06 94 ALA A N 1
ATOM 700 C CA . ALA A 1 94 ? -8.852 3.385 3.239 1.00 78.06 94 ALA A CA 1
ATOM 701 C C . ALA A 1 94 ? -10.074 3.367 4.186 1.00 78.06 94 ALA A C 1
ATOM 703 O O . ALA A 1 94 ? -10.742 4.395 4.280 1.00 78.06 94 ALA A O 1
ATOM 704 N N . PRO A 1 95 ? -10.371 2.283 4.930 1.00 72.75 95 PRO A N 1
ATOM 705 C CA . PRO A 1 95 ? -11.527 2.252 5.827 1.00 72.75 95 PRO A CA 1
ATOM 706 C C . PRO A 1 95 ? -11.310 3.077 7.100 1.00 72.75 95 PRO A C 1
ATOM 708 O O . PRO A 1 95 ? -12.210 3.796 7.527 1.00 72.75 95 PRO A O 1
ATOM 711 N N . ILE A 1 96 ? -10.117 3.023 7.704 1.00 75.06 96 ILE A N 1
ATOM 712 C CA . ILE A 1 96 ? -9.877 3.681 8.998 1.00 75.06 96 ILE A CA 1
ATOM 713 C C . ILE A 1 96 ? -9.914 5.202 8.872 1.00 75.06 96 ILE A C 1
ATOM 715 O O . ILE A 1 96 ? -10.449 5.855 9.761 1.00 75.06 96 ILE A O 1
ATOM 719 N N . GLY A 1 97 ? -9.411 5.770 7.769 1.00 75.56 97 GLY A N 1
ATOM 720 C CA . GLY A 1 97 ? -9.462 7.217 7.550 1.00 75.56 97 GLY A CA 1
ATOM 721 C C . GLY A 1 97 ? -10.889 7.769 7.597 1.00 75.56 97 GLY A C 1
ATOM 722 O O . GLY A 1 97 ? -11.134 8.784 8.246 1.00 75.56 97 GLY A O 1
ATOM 723 N N . TRP A 1 98 ? -11.843 7.064 6.984 1.00 77.56 98 TRP A N 1
ATOM 724 C CA . TRP A 1 98 ? -13.255 7.449 7.015 1.00 77.56 98 TRP A CA 1
ATOM 725 C C . TRP A 1 98 ? -13.907 7.192 8.372 1.00 77.56 98 TRP A C 1
ATOM 727 O O . TRP A 1 98 ? -14.617 8.057 8.880 1.00 77.56 98 TRP A O 1
ATOM 737 N N . ILE A 1 99 ? -13.638 6.038 8.987 1.00 76.00 99 ILE A N 1
ATOM 738 C CA . ILE A 1 99 ? -14.234 5.674 10.280 1.00 76.00 99 ILE A CA 1
ATOM 739 C C . ILE A 1 99 ? -13.770 6.630 11.389 1.00 76.00 99 ILE A C 1
ATOM 741 O O . ILE A 1 99 ? -14.585 7.104 12.175 1.00 76.00 99 ILE A O 1
ATOM 745 N N . SER A 1 100 ? -12.480 6.972 11.435 1.00 74.25 100 SER A N 1
ATOM 746 C CA . SER A 1 100 ? -11.952 7.921 12.420 1.00 74.25 100 SER A CA 1
ATOM 747 C C . SER A 1 100 ? -12.535 9.325 12.254 1.00 74.25 100 SER A C 1
ATOM 749 O O . SER A 1 100 ? -12.754 10.004 13.252 1.00 74.25 100 SER A O 1
ATOM 751 N N . LEU A 1 101 ? -12.828 9.761 11.025 1.00 78.62 101 LEU A N 1
ATOM 752 C CA . LEU A 1 101 ? -13.448 11.066 10.784 1.00 78.62 101 LEU A CA 1
ATOM 753 C C . LEU A 1 101 ? -14.861 11.145 11.385 1.00 78.62 101 LEU A C 1
ATOM 755 O O . LEU A 1 101 ? -15.213 12.149 12.005 1.00 78.62 101 LEU A O 1
ATOM 759 N N . VAL A 1 102 ? -15.649 10.078 11.228 1.00 80.19 102 VAL A N 1
ATOM 760 C CA . VAL A 1 102 ? -17.024 9.989 11.748 1.00 80.19 102 VAL A CA 1
ATOM 761 C C . VAL A 1 102 ? -17.052 9.927 13.276 1.00 80.19 102 VAL A C 1
ATOM 763 O O . VAL A 1 102 ? -17.962 10.462 13.893 1.00 80.19 102 VAL A O 1
ATOM 766 N N . GLU A 1 103 ? -16.053 9.320 13.912 1.00 79.38 103 GLU A N 1
ATOM 767 C CA . GLU A 1 103 ? -16.037 9.206 1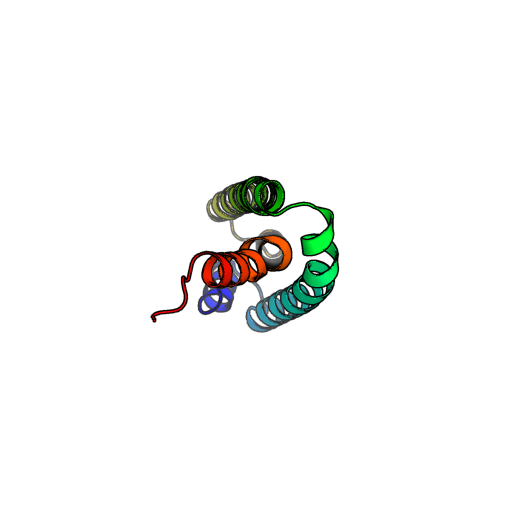5.376 1.00 79.38 103 GLU A CA 1
ATOM 768 C C . GLU A 1 103 ? -15.564 10.451 16.117 1.00 79.38 103 GLU A C 1
ATOM 770 O O . GLU A 1 103 ? -15.893 10.630 17.287 1.00 79.38 103 GLU A O 1
ATOM 775 N N . ILE A 1 104 ? -14.774 11.297 15.458 1.00 79.75 104 ILE A N 1
ATOM 776 C CA . ILE A 1 104 ? -14.227 12.515 16.066 1.00 79.75 104 ILE A CA 1
ATOM 777 C C . ILE A 1 104 ? -15.160 13.711 15.829 1.00 79.75 104 ILE A C 1
ATOM 779 O O . ILE A 1 104 ? -15.101 14.701 16.559 1.00 79.75 104 ILE A O 1
ATOM 783 N N . SER A 1 105 ? -16.037 13.640 14.825 1.00 74.62 105 SER A N 1
ATOM 784 C CA . SER A 1 105 ? -16.993 14.708 14.542 1.00 74.62 105 SER A CA 1
ATOM 785 C C . SER A 1 105 ? -18.107 14.720 15.591 1.00 74.62 105 SER A C 1
ATOM 787 O O . SER A 1 105 ? -19.067 13.956 15.540 1.00 74.62 105 SER A O 1
ATOM 789 N N . SER A 1 106 ? -17.983 15.620 16.567 1.00 68.19 106 SER A N 1
ATOM 790 C CA . SER A 1 106 ? -19.083 15.961 17.465 1.00 68.19 106 SER A CA 1
ATOM 791 C C . SER A 1 106 ? -20.224 16.572 16.645 1.00 68.19 106 SER A C 1
ATOM 793 O O . SER A 1 106 ? -19.949 17.485 15.856 1.00 68.19 106 SER A O 1
ATOM 795 N N . PRO A 1 107 ? -21.481 16.123 16.810 1.00 69.25 107 PRO A N 1
ATOM 796 C CA . PRO A 1 107 ? -22.603 16.752 16.131 1.00 69.25 107 PRO A CA 1
ATOM 797 C C . PRO A 1 107 ? -22.643 18.229 16.529 1.00 69.25 107 PRO A C 1
ATOM 799 O O . PRO A 1 107 ? -22.640 18.556 17.716 1.00 69.25 107 PRO A O 1
ATOM 802 N N . SER A 1 108 ? -22.614 19.121 15.539 1.00 71.88 108 SER A N 1
ATOM 803 C CA . SER A 1 108 ? -22.836 20.545 15.772 1.00 71.88 108 SER A CA 1
ATOM 804 C C . SER A 1 108 ? -24.282 20.717 16.236 1.00 71.88 108 SER A C 1
ATOM 806 O O . SER A 1 108 ? -25.199 20.506 15.439 1.00 71.88 108 SER A O 1
ATOM 808 N N . LEU A 1 109 ? -24.453 21.005 17.528 1.00 55.38 109 LEU A N 1
ATOM 809 C CA . LEU A 1 109 ? -25.711 21.466 18.120 1.00 55.38 109 LEU A CA 1
ATOM 810 C C . LEU A 1 109 ? -26.163 22.780 17.476 1.00 55.38 109 LEU A C 1
ATOM 812 O O . LEU A 1 109 ? -25.283 23.635 17.221 1.00 55.38 109 LEU A O 1
#

Radius of gyration: 16.22 Å; chains: 1; bounding box: 44×30×40 Å

Sequence (109 aa):
MFGYTTYFFQLAGVDDPFLGNIIKQMVLVVGILISFYTVDKVGRRTLVIAGGAAMATICFIVGGLGFMKQTSASGMALVALCSLWAFLYANSLAPIGWISLVEISSPSL

pLDDT: mean 76.88, std 7.2, range [49.0, 87.62]

Secondary structure (DSSP, 8-state):
-TTTHHHHHHHTT-S-HHHHHHHHHHHHHHHHHHHHHHHHHH-HHHHHHHHHHHHHHHHHHHHHHHTSPP-HHHHHHHHHHHHHHHHHHHHTHHHHHHHHHHHH-----